Protein AF-A0A5T2QTX0-F1 (afdb_monomer)

Organism: Salmonella enterica (NCBI:txid28901)

Nearest PDB structures (foldseek):
  6nf1-assembly1_A  TM=7.892E-01  e=2.437E-01  Homo sapiens
  3bji-assembly2_B  TM=8.488E-01  e=4.368E-01  Homo sapiens
  3ky9-assembly2_B  TM=7.872E-01  e=3.837E-01  Homo sapiens
  3ky9-assembly1_A  TM=7.876E-01  e=4.093E-01  Homo sapiens
  6nfa-assembly1_A  TM=7.887E-01  e=5.305E-01  Homo sapiens

Solvent-accessible surface area (backbone atoms only — not comparable to full-atom values): 5293 Å² total; per-residue (Å²): 132,89,72,58,77,50,49,80,51,93,65,32,34,37,28,48,62,16,52,52,34,34,41,76,62,69,50,78,51,70,68,54,51,53,54,50,54,71,68,36,40,78,60,60,93,81,53,87,84,61,50,68,71,60,50,52,55,44,52,53,38,37,75,73,68,25,44,41,35,30,43,96,56,38,34,39,38,32,39,70,52,102,86,38,36,29,30,65,35,40,42,52,62,121

Radius of gyration: 12.53 Å; Cα contacts (8 Å, |Δi|>4): 158; chains: 1; bounding box: 25×32×30 Å

pLDDT: mean 88.56, std 11.28, range [39.16, 96.75]

Foldseek 3Di:
DPDDQWDDDDQETEGPQAQVQCCVAQNDHVVVVNVQVVQWDWDDLPPPLADPVVSVVQVVLVVVVWTWTDDPFKIFTWHDDPRGIYRPHIDTRD

Mean predicted aligned error: 4.79 Å

Structure (mmCIF, N/CA/C/O backbone):
data_AF-A0A5T2QTX0-F1
#
_entry.id   AF-A0A5T2QTX0-F1
#
loop_
_atom_site.group_PDB
_atom_site.id
_atom_site.type_symbol
_atom_site.label_atom_id
_atom_site.label_alt_id
_atom_site.label_comp_id
_atom_site.label_asym_id
_atom_site.label_entity_id
_atom_site.label_seq_id
_atom_site.pdbx_PDB_ins_code
_atom_site.Cartn_x
_atom_site.Cartn_y
_atom_site.Cartn_z
_atom_site.occupancy
_atom_site.B_iso_or_equiv
_atom_site.auth_seq_id
_atom_site.auth_comp_id
_atom_site.auth_asym_id
_atom_site.auth_atom_id
_atom_site.pdbx_PDB_model_num
ATOM 1 N N . MET A 1 1 ? 11.221 -17.274 -9.634 1.00 39.16 1 MET A N 1
ATOM 2 C CA . MET A 1 1 ? 10.623 -16.258 -10.519 1.00 39.16 1 MET A CA 1
ATOM 3 C C . MET A 1 1 ? 11.229 -14.936 -10.092 1.00 39.16 1 MET A C 1
ATOM 5 O O . MET A 1 1 ? 10.914 -14.475 -9.004 1.00 39.16 1 MET A O 1
ATOM 9 N N . ASP A 1 2 ? 12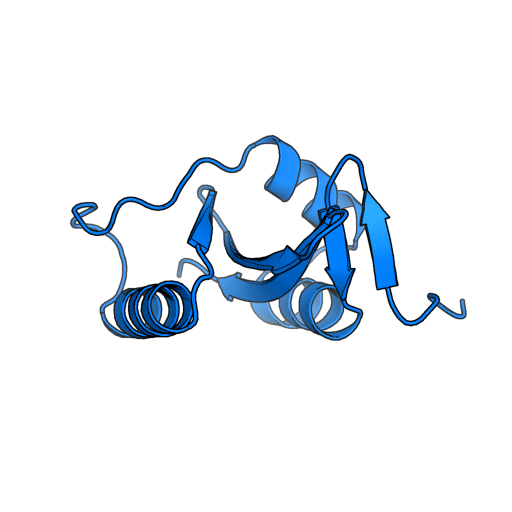.203 -14.436 -10.854 1.00 41.53 2 ASP A N 1
ATOM 10 C CA . ASP A 1 2 ? 12.885 -13.173 -10.553 1.00 41.53 2 ASP A CA 1
ATOM 11 C C . ASP A 1 2 ? 11.906 -12.035 -10.839 1.00 41.53 2 ASP A C 1
ATOM 13 O O . ASP A 1 2 ? 11.679 -11.639 -11.983 1.00 41.53 2 ASP A O 1
ATOM 17 N N . ILE A 1 3 ? 11.223 -11.580 -9.793 1.00 52.12 3 ILE A N 1
ATOM 18 C CA . ILE A 1 3 ? 10.417 -10.371 -9.865 1.00 52.12 3 ILE A CA 1
ATOM 19 C C . ILE A 1 3 ? 11.440 -9.242 -9.957 1.00 52.12 3 ILE A C 1
ATOM 21 O O . ILE A 1 3 ? 12.135 -8.964 -8.983 1.00 52.12 3 ILE A O 1
ATOM 25 N N . SER A 1 4 ? 11.557 -8.639 -11.144 1.00 54.09 4 SER A N 1
ATOM 26 C CA . SER A 1 4 ? 12.184 -7.329 -11.354 1.00 54.09 4 SER A CA 1
ATOM 27 C C . SER A 1 4 ? 11.955 -6.433 -10.130 1.00 54.09 4 SER A C 1
ATOM 29 O O . SER A 1 4 ? 10.855 -6.449 -9.581 1.00 54.09 4 SER A O 1
ATOM 31 N N . ASP A 1 5 ? 12.952 -5.644 -9.707 1.00 76.06 5 ASP A N 1
ATOM 32 C CA . ASP A 1 5 ? 12.927 -4.808 -8.485 1.00 76.06 5 ASP A CA 1
ATOM 33 C C . ASP A 1 5 ? 11.643 -3.973 -8.284 1.00 76.06 5 ASP A C 1
ATOM 35 O O . ASP A 1 5 ? 11.377 -3.434 -7.200 1.00 76.06 5 ASP A O 1
ATOM 39 N N . SER A 1 6 ? 10.826 -3.805 -9.326 1.00 84.31 6 SER A N 1
ATOM 40 C CA . SER A 1 6 ? 9.480 -3.258 -9.232 1.00 84.31 6 SER A CA 1
ATOM 41 C C . SER A 1 6 ? 8.505 -3.880 -10.236 1.00 84.31 6 SER A C 1
ATOM 43 O O . SER A 1 6 ? 8.868 -4.225 -11.356 1.00 84.31 6 SER A O 1
ATOM 45 N N . ILE A 1 7 ? 7.231 -3.929 -9.850 1.00 90.00 7 ILE A N 1
ATOM 46 C CA . ILE A 1 7 ? 6.099 -4.326 -10.692 1.00 90.00 7 ILE A CA 1
ATOM 47 C C . ILE A 1 7 ? 5.406 -3.056 -11.177 1.00 90.00 7 ILE A C 1
ATOM 49 O O . ILE A 1 7 ? 5.123 -2.155 -10.388 1.00 90.00 7 ILE A O 1
ATOM 53 N N . TYR A 1 8 ? 5.134 -2.955 -12.473 1.00 91.56 8 TYR A N 1
ATOM 54 C CA . TYR A 1 8 ? 4.427 -1.807 -13.033 1.00 91.56 8 TYR A CA 1
ATOM 55 C C . TYR A 1 8 ? 2.964 -2.147 -13.269 1.00 91.56 8 TYR A C 1
ATOM 57 O O . TYR A 1 8 ? 2.650 -3.155 -13.896 1.00 91.56 8 TYR A O 1
ATOM 65 N N . TYR A 1 9 ? 2.079 -1.287 -12.776 1.00 91.25 9 TYR A N 1
ATOM 66 C CA . TYR A 1 9 ? 0.643 -1.483 -12.876 1.00 91.25 9 TYR A CA 1
ATOM 67 C C . TYR A 1 9 ? -0.068 -0.143 -13.040 1.00 91.25 9 TYR A C 1
ATOM 69 O O . TYR A 1 9 ? -0.035 0.694 -12.140 1.00 91.25 9 TYR A O 1
ATOM 77 N N . ARG A 1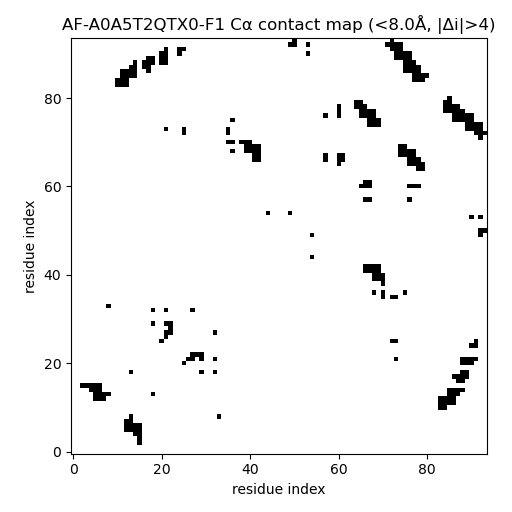 10 ? -0.711 0.074 -14.194 1.00 90.50 10 ARG A N 1
ATOM 78 C CA . ARG A 1 10 ? -1.299 1.373 -14.573 1.00 90.50 10 ARG A CA 1
ATOM 79 C C . ARG A 1 10 ? -0.263 2.503 -14.419 1.00 90.50 10 ARG A C 1
ATOM 81 O O . ARG A 1 10 ? 0.846 2.405 -14.942 1.00 90.50 10 ARG A O 1
ATOM 88 N N . HIS A 1 11 ? -0.599 3.564 -13.690 1.00 90.75 11 HIS A N 1
ATOM 89 C CA . HIS A 1 11 ? 0.300 4.664 -13.333 1.00 90.75 11 HIS A CA 1
ATOM 90 C C . HIS A 1 11 ? 1.165 4.380 -12.098 1.00 90.75 11 HIS A C 1
ATOM 92 O O . HIS A 1 11 ? 1.954 5.244 -11.702 1.00 90.75 11 HIS A O 1
ATOM 98 N N . TYR A 1 12 ? 1.052 3.190 -11.501 1.00 93.12 12 TYR A N 1
ATOM 99 C CA . TYR A 1 12 ? 1.805 2.802 -10.318 1.00 93.12 12 TYR A CA 1
ATOM 100 C C . TYR A 1 12 ? 3.077 2.018 -10.641 1.00 93.12 12 TYR A C 1
ATOM 102 O O . TYR A 1 12 ? 3.126 1.144 -11.510 1.00 93.12 12 TYR A O 1
ATOM 110 N N . ARG A 1 13 ? 4.119 2.308 -9.865 1.00 94.25 13 ARG A N 1
ATOM 111 C CA . ARG A 1 13 ? 5.291 1.451 -9.701 1.00 94.25 13 ARG A CA 1
ATOM 112 C C . ARG A 1 13 ? 5.220 0.828 -8.314 1.00 94.25 13 ARG A C 1
ATOM 114 O O . ARG A 1 13 ? 5.420 1.519 -7.323 1.00 94.25 13 ARG A O 1
ATOM 121 N N . VAL A 1 14 ? 4.962 -0.465 -8.233 1.00 93.88 14 VAL A N 1
ATOM 122 C CA . VAL A 1 14 ? 4.969 -1.215 -6.979 1.00 93.88 14 VAL A CA 1
ATOM 123 C C . VAL A 1 14 ? 6.387 -1.687 -6.706 1.00 93.88 14 VAL A C 1
ATOM 125 O O . VAL A 1 14 ? 6.952 -2.451 -7.483 1.00 93.88 14 VAL A O 1
ATOM 128 N N . THR A 1 15 ? 6.992 -1.214 -5.622 1.00 93.75 15 THR A N 1
ATOM 129 C CA . THR A 1 15 ? 8.320 -1.698 -5.227 1.00 93.75 15 THR A CA 1
ATOM 130 C C . THR A 1 15 ? 8.244 -3.146 -4.750 1.00 93.75 15 THR A C 1
ATOM 132 O O . THR A 1 15 ? 7.230 -3.563 -4.183 1.00 93.75 15 THR A O 1
ATOM 135 N N . ARG A 1 16 ? 9.337 -3.903 -4.906 1.00 92.62 16 ARG A N 1
ATOM 136 C CA . ARG A 1 16 ? 9.467 -5.235 -4.300 1.00 92.62 16 ARG A CA 1
ATOM 137 C C . ARG A 1 16 ? 9.129 -5.217 -2.806 1.00 92.62 16 ARG A C 1
ATOM 139 O O . ARG A 1 16 ? 8.339 -6.034 -2.350 1.00 92.62 16 ARG A O 1
ATOM 146 N N . HIS A 1 17 ? 9.633 -4.217 -2.081 1.00 93.94 17 HIS A N 1
ATOM 147 C CA . HIS A 1 17 ? 9.337 -4.038 -0.661 1.00 93.94 17 HIS A CA 1
ATOM 148 C C . HIS A 1 17 ? 7.831 -3.905 -0.383 1.00 93.94 17 HIS 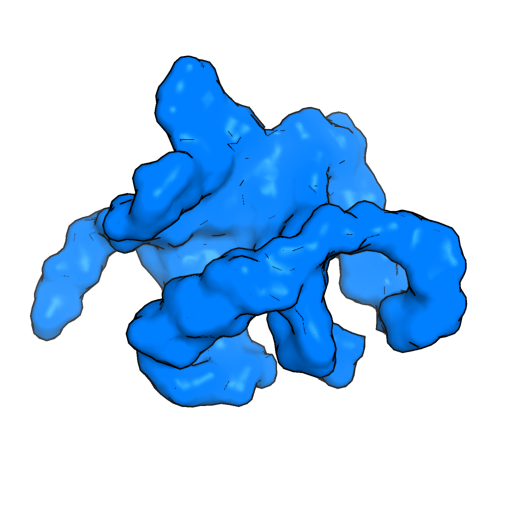A C 1
ATOM 150 O O . HIS A 1 17 ? 7.320 -4.513 0.553 1.00 93.94 17 HIS A O 1
ATOM 156 N N . ALA A 1 18 ? 7.091 -3.132 -1.184 1.00 94.19 18 ALA A N 1
ATOM 157 C CA . ALA A 1 18 ? 5.648 -2.990 -1.002 1.00 94.19 18 ALA A CA 1
ATOM 158 C C . ALA A 1 18 ? 4.887 -4.302 -1.244 1.00 94.19 18 ALA A C 1
ATOM 160 O O . ALA A 1 18 ? 3.952 -4.598 -0.495 1.00 94.19 18 ALA A O 1
ATOM 161 N N . ALA A 1 19 ? 5.305 -5.084 -2.243 1.00 94.62 19 ALA A N 1
ATOM 162 C CA . ALA A 1 19 ? 4.735 -6.398 -2.525 1.00 94.62 19 ALA A CA 1
ATOM 163 C C . ALA A 1 19 ? 5.026 -7.395 -1.392 1.00 94.62 19 ALA A C 1
ATOM 165 O O . ALA A 1 19 ? 4.107 -8.029 -0.883 1.00 94.62 19 ALA A O 1
ATOM 166 N N . GLU A 1 20 ? 6.273 -7.466 -0.921 1.00 94.44 20 GLU A N 1
ATOM 167 C CA . GLU A 1 20 ? 6.666 -8.307 0.218 1.00 94.44 20 GLU A CA 1
ATOM 168 C C . GLU A 1 20 ? 5.870 -7.948 1.479 1.00 94.44 20 GLU A C 1
ATOM 170 O O . GLU A 1 20 ? 5.303 -8.824 2.128 1.00 94.44 20 GLU A O 1
ATOM 175 N N . ARG A 1 21 ? 5.722 -6.654 1.794 1.00 95.62 21 ARG A N 1
ATOM 176 C CA . ARG A 1 21 ? 4.917 -6.226 2.950 1.00 95.62 21 ARG A CA 1
ATOM 177 C C . ARG A 1 21 ? 3.435 -6.524 2.805 1.00 95.62 21 ARG A C 1
ATOM 179 O O . ARG A 1 21 ? 2.790 -6.769 3.822 1.00 95.62 21 ARG A O 1
ATOM 186 N N . TYR A 1 22 ? 2.895 -6.508 1.589 1.00 95.56 22 TYR A N 1
ATOM 187 C CA . TYR A 1 22 ? 1.519 -6.934 1.355 1.00 95.56 22 TYR A CA 1
ATOM 188 C C . TYR A 1 22 ? 1.360 -8.426 1.691 1.00 95.56 22 TYR A C 1
ATOM 190 O O . TYR A 1 22 ? 0.516 -8.779 2.515 1.00 95.56 22 TYR A O 1
ATOM 198 N N . LEU A 1 23 ? 2.233 -9.278 1.140 1.00 94.44 23 LEU A N 1
ATOM 199 C CA . LEU A 1 23 ? 2.246 -10.722 1.400 1.00 94.44 23 LEU A CA 1
ATOM 200 C C . LEU A 1 23 ? 2.375 -11.038 2.896 1.00 94.44 23 LEU A C 1
ATOM 202 O O . LEU A 1 23 ? 1.593 -11.813 3.432 1.00 94.44 23 LEU A O 1
ATOM 206 N N . GLU A 1 24 ? 3.333 -10.408 3.578 1.00 95.06 24 GLU A N 1
ATOM 207 C CA . GLU A 1 24 ? 3.610 -10.654 4.998 1.00 95.06 24 GLU A CA 1
ATOM 208 C C . GLU A 1 24 ? 2.471 -10.213 5.926 1.00 95.06 24 GLU A C 1
ATOM 210 O O . GLU A 1 24 ? 2.217 -10.857 6.943 1.00 95.06 24 GLU A O 1
ATOM 215 N N . ARG A 1 25 ? 1.828 -9.073 5.637 1.00 94.12 25 ARG A N 1
ATOM 216 C CA . ARG A 1 25 ? 0.911 -8.414 6.587 1.00 94.12 25 ARG A CA 1
ATOM 217 C C . ARG A 1 25 ? -0.558 -8.709 6.312 1.00 94.12 25 ARG A C 1
ATOM 219 O O . ARG A 1 25 ? -1.345 -8.801 7.256 1.00 94.12 25 ARG A O 1
ATOM 226 N N . ILE A 1 26 ? -0.928 -8.797 5.039 1.00 93.75 26 ILE A N 1
ATOM 227 C CA . ILE A 1 26 ? -2.314 -8.972 4.586 1.00 93.75 26 ILE A CA 1
ATOM 228 C C . ILE A 1 26 ? -2.539 -10.415 4.126 1.00 93.75 26 ILE A C 1
ATOM 230 O O . ILE A 1 26 ? -3.602 -10.975 4.384 1.00 93.75 26 ILE A O 1
ATOM 234 N N . GLY A 1 27 ? -1.524 -11.034 3.517 1.00 88.94 27 GLY A N 1
ATOM 235 C CA . GLY A 1 27 ? -1.629 -12.357 2.909 1.00 88.94 27 GLY A CA 1
ATOM 236 C C . GLY A 1 27 ? -2.169 -1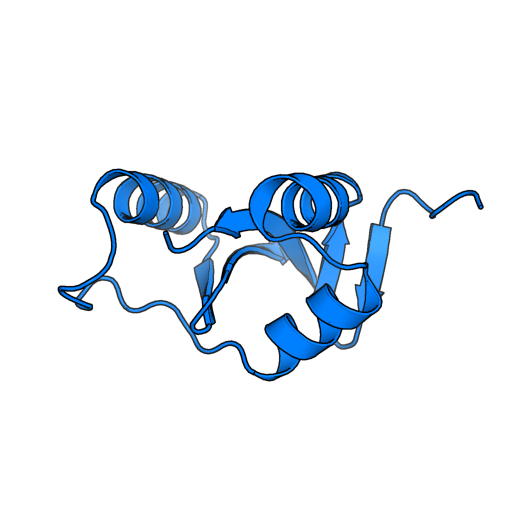2.310 1.476 1.00 88.94 27 GLY A C 1
ATOM 237 O O . GLY A 1 27 ? -2.649 -11.280 1.001 1.00 88.94 27 GLY A O 1
ATOM 238 N N . GLY A 1 28 ? -2.076 -13.443 0.777 1.00 90.62 28 GLY A N 1
ATOM 239 C CA . GLY A 1 28 ? -2.440 -13.573 -0.638 1.00 90.62 28 GLY A CA 1
ATOM 240 C C . GLY A 1 28 ? -1.221 -13.534 -1.556 1.00 90.62 28 GLY A C 1
ATOM 241 O O . GLY A 1 28 ? -0.148 -13.995 -1.173 1.00 90.62 28 GLY A O 1
ATOM 242 N N . ASP A 1 29 ? -1.399 -12.996 -2.761 1.00 92.25 29 ASP A N 1
ATOM 243 C CA . ASP A 1 29 ? -0.350 -12.804 -3.761 1.00 92.25 29 ASP A CA 1
ATOM 244 C C . ASP A 1 29 ? -0.323 -11.370 -4.340 1.00 92.25 29 ASP A C 1
ATOM 246 O O . ASP A 1 29 ? -1.080 -10.481 -3.939 1.00 92.25 29 ASP A O 1
ATOM 250 N N . VAL A 1 30 ? 0.577 -11.126 -5.298 1.00 91.19 30 VAL A N 1
ATOM 251 C CA . VAL A 1 30 ? 0.663 -9.842 -6.016 1.00 91.19 30 VAL A CA 1
ATOM 252 C C . VAL A 1 30 ? -0.633 -9.528 -6.771 1.00 91.19 30 VAL A C 1
ATOM 254 O O . VAL A 1 30 ? -1.029 -8.368 -6.833 1.00 91.19 30 VAL A O 1
ATOM 257 N N . GLY A 1 31 ? -1.313 -10.525 -7.338 1.00 93.75 31 GLY A N 1
ATOM 258 C CA . GLY A 1 31 ? -2.586 -10.321 -8.029 1.00 93.75 31 GLY A CA 1
ATOM 259 C C . GLY A 1 31 ? -3.653 -9.776 -7.083 1.00 93.75 31 GLY A C 1
ATOM 260 O O . GLY A 1 31 ? -4.332 -8.805 -7.417 1.00 93.75 31 GLY A O 1
ATOM 261 N N . ASN A 1 32 ? -3.736 -10.319 -5.864 1.00 95.19 32 ASN A N 1
ATOM 262 C CA . ASN A 1 32 ? -4.602 -9.773 -4.820 1.00 95.19 32 ASN A CA 1
ATOM 263 C C . ASN A 1 32 ? -4.241 -8.324 -4.485 1.00 95.19 32 ASN A C 1
ATOM 265 O O . ASN A 1 32 ? -5.141 -7.497 -4.379 1.00 95.19 32 ASN A O 1
ATOM 269 N N . MET A 1 33 ? -2.948 -8.001 -4.379 1.00 94.81 33 MET A N 1
ATOM 270 C CA . MET A 1 33 ? -2.491 -6.631 -4.130 1.00 94.81 33 MET A CA 1
ATOM 271 C C . MET A 1 33 ? -2.960 -5.650 -5.210 1.00 94.81 33 MET A C 1
ATOM 273 O O . MET A 1 33 ? -3.399 -4.549 -4.881 1.00 94.81 33 MET A O 1
ATOM 277 N N . LEU A 1 34 ? -2.874 -6.026 -6.489 1.00 94.62 34 LEU A N 1
ATOM 278 C CA . LEU A 1 34 ? -3.298 -5.161 -7.594 1.00 94.62 34 LEU A CA 1
ATOM 279 C C . LEU A 1 34 ? -4.821 -4.958 -7.616 1.00 94.62 34 LEU A C 1
ATOM 281 O O . LEU A 1 34 ? -5.280 -3.846 -7.871 1.00 94.62 34 LEU A O 1
ATOM 285 N N . LEU A 1 35 ? -5.602 -5.993 -7.290 1.00 95.00 35 LEU A N 1
ATOM 286 C CA . LEU A 1 35 ? -7.059 -5.881 -7.136 1.00 95.00 35 LEU A CA 1
ATOM 287 C C . LEU A 1 35 ? -7.441 -4.976 -5.960 1.00 95.00 35 LEU A C 1
ATOM 289 O O . LEU A 1 35 ? -8.331 -4.134 -6.066 1.00 95.00 35 LEU A O 1
ATOM 293 N N . ASP A 1 36 ? -6.743 -5.127 -4.839 1.00 95.19 36 ASP A N 1
ATOM 294 C CA . ASP A 1 36 ? -6.936 -4.295 -3.660 1.00 95.19 36 ASP A CA 1
ATOM 295 C C . ASP A 1 36 ? -6.566 -2.826 -3.944 1.00 95.19 36 ASP A C 1
ATOM 297 O O . ASP A 1 36 ? -7.236 -1.918 -3.445 1.00 95.19 36 ASP A O 1
ATOM 301 N N . LEU A 1 37 ? -5.545 -2.590 -4.773 1.00 94.19 37 LEU A N 1
ATOM 302 C CA . LEU A 1 37 ? -5.145 -1.264 -5.244 1.00 94.19 37 LEU A CA 1
ATOM 303 C C . LEU A 1 37 ? -6.184 -0.634 -6.186 1.00 94.19 37 LEU A C 1
ATOM 305 O O . LEU A 1 37 ? -6.419 0.568 -6.098 1.00 94.19 37 LEU A O 1
ATOM 309 N N . ASP A 1 38 ? -6.838 -1.423 -7.042 1.00 94.06 38 ASP A N 1
ATOM 310 C CA . ASP A 1 38 ? -7.916 -0.946 -7.923 1.00 94.06 38 ASP A CA 1
ATOM 311 C C . ASP A 1 38 ? -9.134 -0.428 -7.152 1.00 94.06 38 ASP A C 1
ATOM 313 O O . ASP A 1 38 ? -9.782 0.525 -7.585 1.00 94.06 38 ASP A O 1
ATOM 317 N N . GLY A 1 39 ? -9.444 -1.050 -6.013 1.00 91.75 39 GLY A N 1
ATOM 318 C CA . GLY A 1 39 ? -10.529 -0.632 -5.123 1.00 91.75 39 GLY A CA 1
ATOM 319 C C . GLY A 1 39 ? -10.128 0.422 -4.088 1.00 91.75 39 GLY A C 1
ATOM 320 O O . GLY A 1 39 ? -10.950 0.784 -3.243 1.00 91.75 39 GLY A O 1
ATOM 321 N N . ALA A 1 40 ? -8.873 0.879 -4.090 1.00 93.81 40 ALA A N 1
ATOM 322 C CA . ALA A 1 40 ? -8.376 1.802 -3.082 1.00 93.81 40 ALA A CA 1
ATOM 323 C C . ALA A 1 40 ? -8.784 3.252 -3.379 1.00 93.81 40 ALA A C 1
ATOM 325 O O . ALA A 1 40 ? -8.770 3.718 -4.516 1.00 93.81 40 ALA A O 1
ATOM 326 N N . VAL A 1 41 ? -9.108 3.992 -2.321 1.00 93.69 41 VAL A N 1
ATOM 327 C CA . VAL A 1 41 ? -9.451 5.420 -2.373 1.00 93.69 41 VAL A CA 1
ATOM 328 C C . VAL A 1 41 ? -8.414 6.237 -1.613 1.00 93.69 41 VAL A C 1
ATOM 330 O O . VAL A 1 41 ? -7.645 5.681 -0.833 1.00 93.69 41 VAL A O 1
ATOM 333 N N . LEU A 1 42 ? -8.378 7.556 -1.808 1.00 94.00 42 LEU A N 1
ATOM 334 C CA . LEU A 1 42 ? -7.495 8.422 -1.023 1.00 94.00 42 LEU A CA 1
ATOM 335 C C . LEU A 1 42 ? -7.783 8.287 0.476 1.00 94.00 42 LEU A C 1
ATOM 337 O O . LEU A 1 42 ? -8.935 8.237 0.916 1.00 94.00 42 LEU A O 1
ATOM 341 N N . PHE A 1 43 ? -6.713 8.203 1.261 1.00 91.88 43 PHE A N 1
ATOM 342 C CA . PHE A 1 43 ? -6.815 8.198 2.707 1.00 91.88 43 PHE A CA 1
ATOM 343 C C . PHE A 1 43 ? -7.169 9.596 3.209 1.00 91.88 43 PHE A C 1
ATOM 345 O O . PHE A 1 43 ? -6.467 10.564 2.941 1.00 91.88 43 PHE A O 1
ATOM 352 N N . GLU A 1 44 ? -8.235 9.689 3.998 1.00 85.69 44 GLU A N 1
ATOM 353 C CA . GLU A 1 44 ? -8.630 10.925 4.664 1.00 85.69 44 GLU A CA 1
ATOM 354 C C . GLU A 1 44 ? -8.288 10.831 6.151 1.00 85.69 44 GLU A C 1
ATOM 356 O O . GLU A 1 44 ? -8.806 9.978 6.881 1.00 85.69 44 GLU A O 1
ATOM 361 N N . SER A 1 45 ? -7.445 11.74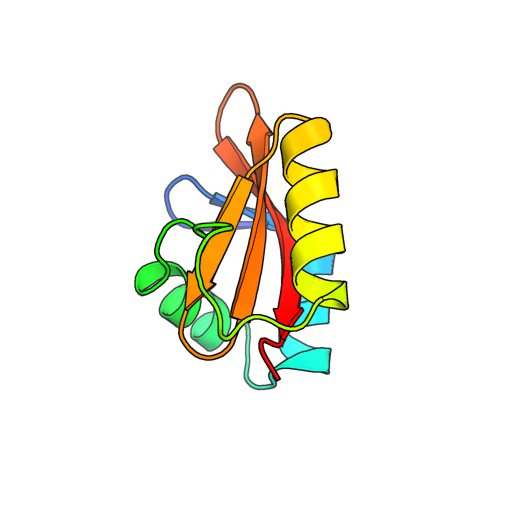7 6.625 1.00 71.06 45 SER A N 1
ATOM 362 C CA . SER A 1 45 ? -6.974 11.801 8.016 1.00 71.06 45 SER A CA 1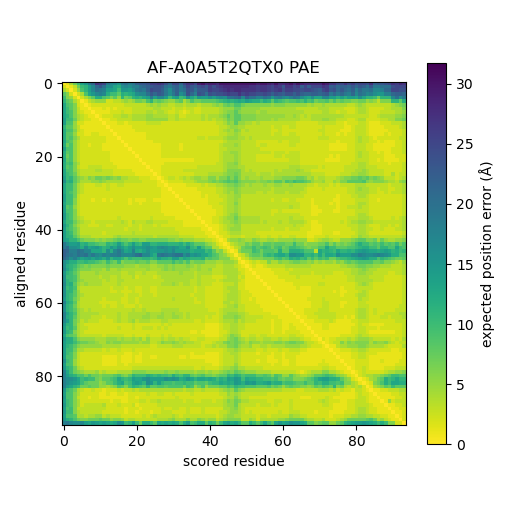
ATOM 363 C C . SER A 1 45 ? -8.091 11.981 9.056 1.00 71.06 45 SER A C 1
ATOM 365 O O . SER A 1 45 ? -7.891 11.666 10.235 1.00 71.06 45 SER A O 1
ATOM 367 N N . CYS A 1 46 ? -9.278 12.415 8.618 1.00 67.62 46 CYS A N 1
ATOM 368 C CA . CYS A 1 46 ? -10.494 12.574 9.417 1.00 67.62 46 CYS A CA 1
ATOM 369 C C . CYS A 1 46 ? -11.237 11.254 9.703 1.00 67.62 46 CYS A C 1
ATOM 371 O O . CYS A 1 46 ? -12.185 11.243 10.495 1.00 67.62 46 CYS A O 1
ATOM 373 N N . ARG A 1 47 ? -10.840 10.125 9.095 1.00 68.75 47 ARG A N 1
ATOM 374 C CA . ARG A 1 47 ? -11.494 8.827 9.325 1.00 68.75 47 ARG A CA 1
ATOM 375 C C . ARG A 1 47 ? -11.236 8.339 10.753 1.00 68.75 47 ARG A C 1
ATOM 377 O O . ARG A 1 47 ? -10.165 7.836 11.084 1.00 68.75 47 ARG A O 1
ATOM 384 N N . LYS A 1 48 ? -12.265 8.441 11.604 1.00 62.53 48 LYS A N 1
ATOM 385 C CA . LYS A 1 48 ? -12.228 8.108 13.045 1.00 62.53 48 LYS A CA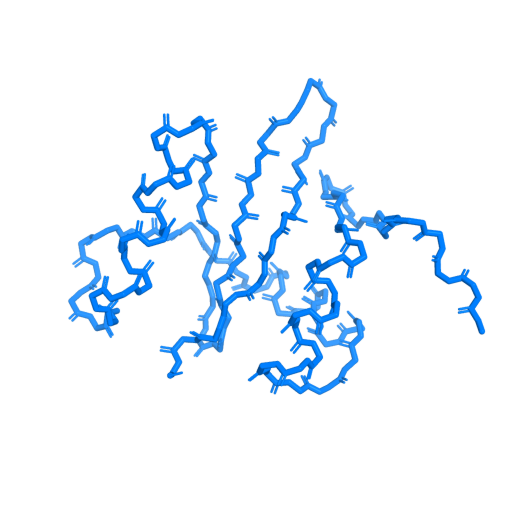 1
ATOM 386 C C . LYS A 1 48 ? -11.838 6.657 13.374 1.00 62.53 48 LYS A C 1
ATOM 388 O O . LYS A 1 48 ? -11.560 6.371 14.531 1.00 62.53 48 LYS A O 1
ATOM 393 N N . ARG A 1 49 ? -11.837 5.746 12.395 1.00 75.75 49 ARG A N 1
ATOM 394 C CA . ARG A 1 49 ? -11.600 4.306 12.601 1.00 75.75 49 ARG A CA 1
ATOM 395 C C . ARG A 1 49 ? -10.154 3.854 12.367 1.00 75.75 49 ARG A C 1
ATOM 397 O O . ARG A 1 49 ? -9.869 2.688 12.599 1.00 75.75 49 ARG A O 1
ATOM 404 N N . THR A 1 50 ? -9.244 4.731 11.938 1.00 83.00 50 THR A N 1
ATOM 405 C CA . THR A 1 50 ? -7.856 4.325 11.661 1.00 83.00 50 THR A CA 1
ATOM 406 C C . THR A 1 50 ? -6.994 4.356 12.933 1.00 83.00 50 THR A C 1
ATOM 408 O O . THR A 1 50 ? -6.901 5.418 13.564 1.00 83.00 50 THR A O 1
ATOM 411 N N . PRO A 1 51 ? -6.303 3.252 13.290 1.00 87.94 51 PRO A N 1
ATOM 412 C CA . PRO A 1 51 ? -5.346 3.209 14.393 1.00 87.94 51 PRO A CA 1
ATOM 413 C C . PRO A 1 51 ? -4.330 4.357 14.364 1.00 87.94 51 PRO A C 1
ATOM 415 O O . PRO A 1 51 ? -3.798 4.717 13.311 1.00 87.94 51 PRO A O 1
ATOM 418 N N . HIS A 1 52 ? -4.000 4.904 15.541 1.00 87.25 52 HIS A N 1
ATOM 419 C CA . HIS A 1 52 ? -3.089 6.050 15.662 1.00 87.25 52 HIS A CA 1
ATOM 420 C C . HIS A 1 52 ? -1.731 5.800 14.988 1.00 87.25 52 HIS A C 1
ATOM 422 O O . HIS A 1 52 ? -1.237 6.663 14.269 1.00 87.25 52 HIS A O 1
ATOM 428 N N . LYS A 1 53 ? -1.164 4.596 15.143 1.00 88.94 53 LYS A N 1
ATOM 429 C CA . LYS A 1 53 ? 0.119 4.224 14.524 1.00 88.94 53 LYS A CA 1
ATOM 430 C C . LYS A 1 53 ? 0.082 4.331 12.996 1.00 88.94 53 LYS A C 1
ATOM 432 O O . LYS A 1 53 ? 0.999 4.895 12.409 1.00 88.94 53 LYS A O 1
ATOM 437 N N . LEU A 1 54 ? -0.992 3.853 12.364 1.00 90.50 54 LEU A N 1
ATOM 438 C CA . LEU A 1 54 ? -1.166 3.943 10.913 1.00 90.50 54 LEU A CA 1
ATOM 439 C C . LEU A 1 54 ? -1.343 5.396 10.464 1.00 90.50 54 LEU A C 1
ATOM 441 O O . LEU A 1 54 ? -0.736 5.806 9.480 1.00 90.50 54 LEU A O 1
ATOM 445 N N . ARG A 1 55 ? -2.101 6.202 11.223 1.00 89.38 55 ARG A N 1
ATOM 446 C CA . ARG A 1 55 ? -2.237 7.643 10.953 1.00 89.38 55 ARG A CA 1
ATOM 447 C C . ARG A 1 55 ? -0.887 8.353 10.984 1.00 89.38 55 ARG A C 1
ATOM 449 O O . ARG A 1 55 ? -0.615 9.138 10.087 1.00 89.38 55 ARG A O 1
ATOM 456 N N . VAL A 1 56 ? -0.034 8.056 11.964 1.00 91.62 56 VAL A N 1
ATOM 457 C CA . VAL A 1 56 ? 1.321 8.627 12.045 1.00 91.62 56 VAL A CA 1
ATOM 458 C C . VAL A 1 56 ? 2.155 8.243 10.820 1.00 91.62 56 VAL A C 1
ATOM 460 O O . VAL A 1 56 ? 2.829 9.101 10.256 1.00 91.62 56 VAL A O 1
ATOM 463 N N . SER A 1 57 ? 2.085 6.987 10.365 1.00 92.12 57 SER A N 1
ATOM 464 C CA . SER A 1 57 ? 2.777 6.559 9.142 1.00 92.12 57 SER A CA 1
ATOM 465 C C . SER A 1 57 ? 2.292 7.305 7.897 1.00 92.12 57 SER A C 1
ATOM 467 O O . SER A 1 57 ? 3.117 7.710 7.080 1.00 92.12 57 SER A O 1
ATOM 469 N N . VAL A 1 58 ? 0.979 7.518 7.766 1.00 92.62 58 VAL A N 1
ATOM 470 C CA . VAL A 1 58 ? 0.410 8.293 6.655 1.00 92.62 58 VAL A CA 1
ATOM 471 C C . VAL A 1 58 ? 0.842 9.757 6.725 1.00 92.62 58 VAL A C 1
ATOM 473 O O . VAL A 1 58 ? 1.380 10.260 5.747 1.00 92.62 58 VAL A O 1
ATOM 476 N N . ILE A 1 59 ? 0.707 10.408 7.885 1.00 92.56 59 ILE A N 1
ATOM 477 C CA . ILE A 1 59 ? 1.101 11.814 8.083 1.00 92.56 59 ILE A CA 1
ATOM 478 C C . ILE A 1 59 ? 2.576 12.019 7.732 1.00 92.56 59 ILE A C 1
ATOM 480 O O . ILE A 1 59 ? 2.925 12.975 7.048 1.00 92.56 59 ILE A O 1
ATOM 484 N N . ARG A 1 60 ? 3.452 11.103 8.159 1.00 93.62 60 ARG A N 1
ATOM 485 C CA . ARG A 1 60 ? 4.874 11.169 7.810 1.00 93.62 60 ARG A CA 1
ATOM 486 C C . ARG A 1 60 ? 5.092 11.058 6.300 1.00 93.62 60 ARG A C 1
ATOM 488 O O . ARG A 1 60 ? 5.901 11.790 5.746 1.00 93.62 60 ARG A O 1
ATOM 495 N N . CYS A 1 61 ? 4.368 10.162 5.631 1.00 93.69 61 CYS A N 1
ATOM 496 C CA . CYS A 1 61 ? 4.431 10.037 4.176 1.00 93.69 61 CYS A CA 1
ATOM 497 C C . CYS A 1 61 ? 3.976 11.325 3.473 1.00 93.69 61 CYS A C 1
ATOM 499 O O . CYS A 1 61 ? 4.618 11.748 2.516 1.00 93.69 61 CYS A O 1
ATOM 501 N N . GLU A 1 62 ? 2.905 11.956 3.956 1.00 93.25 62 GLU A N 1
ATOM 502 C CA . GLU A 1 62 ? 2.392 13.228 3.431 1.00 93.25 62 GLU A CA 1
ATOM 503 C C . GLU A 1 62 ? 3.385 14.380 3.627 1.00 93.25 62 GLU A C 1
ATOM 505 O O . GLU A 1 62 ? 3.631 15.148 2.699 1.00 93.25 62 GLU A O 1
ATOM 510 N N . GLN A 1 63 ? 4.030 14.462 4.795 1.00 93.69 63 GLN A N 1
ATOM 511 C CA . GLN A 1 63 ? 5.088 15.444 5.070 1.00 93.69 63 GLN A CA 1
ATOM 512 C C . GLN A 1 63 ? 6.293 15.304 4.130 1.00 93.69 63 GLN A C 1
ATOM 514 O O . GLN A 1 63 ? 6.959 16.289 3.826 1.00 93.69 63 GLN A O 1
ATOM 519 N N . GLU A 1 64 ? 6.563 14.091 3.646 1.00 93.00 64 GLU A N 1
ATOM 520 C CA . GLU A 1 64 ? 7.608 13.800 2.659 1.00 93.00 64 GLU A CA 1
ATOM 521 C C . GLU A 1 64 ? 7.133 14.008 1.201 1.00 93.00 64 GLU A C 1
ATOM 523 O O . GLU A 1 64 ? 7.822 13.594 0.267 1.00 93.00 64 GLU A O 1
ATOM 528 N N . GLY A 1 65 ? 5.963 14.624 0.985 1.00 92.88 65 GLY A N 1
ATOM 529 C CA . GLY A 1 65 ? 5.391 14.902 -0.341 1.00 92.88 65 GLY A CA 1
ATOM 530 C C . GLY A 1 65 ? 4.653 13.720 -0.978 1.00 92.88 65 GLY A C 1
ATOM 531 O O . GLY A 1 65 ? 4.329 13.752 -2.166 1.00 92.88 65 GLY A O 1
ATOM 532 N N . GLY A 1 66 ? 4.412 12.655 -0.213 1.00 95.38 66 GLY A N 1
ATOM 533 C CA . GLY A 1 66 ? 3.614 11.507 -0.626 1.00 95.38 66 GLY A CA 1
ATOM 534 C C . GLY A 1 66 ? 2.133 11.641 -0.277 1.00 95.38 66 GLY A C 1
ATOM 535 O O . GLY A 1 66 ? 1.651 12.684 0.149 1.00 95.38 66 GLY A O 1
ATOM 536 N N . TYR A 1 67 ? 1.406 10.546 -0.446 1.00 95.31 67 TYR A N 1
ATOM 537 C CA . TYR A 1 67 ? 0.024 10.389 -0.000 1.00 95.31 67 TYR A CA 1
ATOM 538 C C . TYR A 1 67 ? -0.255 8.914 0.293 1.00 95.31 67 TYR A C 1
ATOM 540 O O . TYR A 1 67 ? 0.585 8.049 0.035 1.00 95.31 67 TYR A O 1
ATOM 548 N N . ALA A 1 68 ? -1.433 8.606 0.82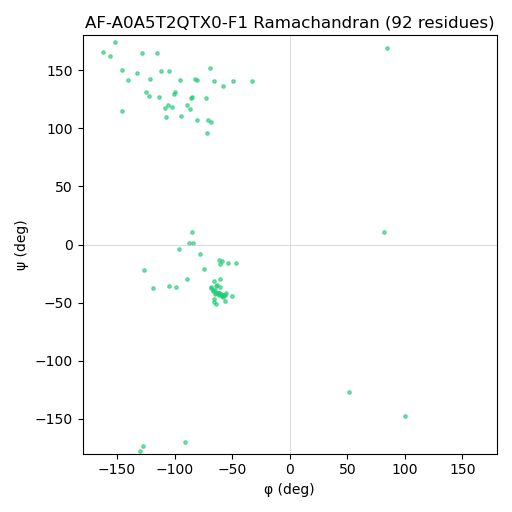8 1.00 95.56 68 ALA A N 1
ATOM 549 C CA . ALA A 1 68 ? -1.845 7.230 1.058 1.00 95.56 68 ALA A CA 1
ATOM 550 C C . ALA A 1 68 ? -3.142 6.891 0.322 1.00 95.56 68 ALA A C 1
ATOM 552 O O . ALA A 1 68 ? -4.065 7.702 0.238 1.00 95.56 68 ALA A O 1
ATOM 553 N N . LEU A 1 69 ? -3.206 5.665 -0.187 1.00 95.56 69 LEU A N 1
ATOM 554 C CA . LEU A 1 69 ? -4.437 5.032 -0.640 1.00 95.56 69 LEU A CA 1
ATOM 555 C C . LEU A 1 69 ? -4.855 3.995 0.390 1.00 95.56 69 LEU A C 1
ATOM 557 O O . LEU A 1 69 ? -4.013 3.399 1.056 1.00 95.56 69 LEU A O 1
ATOM 561 N N . ILE A 1 70 ? -6.149 3.771 0.523 1.00 93.88 70 ILE A N 1
ATOM 562 C CA . ILE A 1 70 ? -6.718 2.874 1.514 1.00 93.88 70 ILE A CA 1
ATOM 563 C C . ILE A 1 70 ? -7.875 2.091 0.915 1.00 93.88 70 ILE A C 1
ATOM 565 O O . ILE A 1 70 ? -8.711 2.633 0.192 1.00 93.88 70 ILE A O 1
ATOM 569 N N . ASN A 1 71 ? -7.963 0.827 1.292 1.00 90.12 71 ASN A N 1
ATOM 570 C CA . ASN A 1 71 ? -9.177 0.038 1.171 1.00 90.12 71 ASN A CA 1
ATOM 571 C C . ASN A 1 71 ? -9.506 -0.601 2.538 1.00 90.12 71 ASN A C 1
ATOM 573 O O . ASN A 1 71 ? -8.870 -0.302 3.549 1.00 90.12 71 ASN A O 1
ATOM 577 N N . GLY A 1 72 ? -10.513 -1.474 2.596 1.00 85.94 72 GLY A N 1
ATOM 578 C CA . GLY A 1 72 ? -10.916 -2.129 3.849 1.00 85.94 72 GLY A CA 1
ATOM 579 C C . GLY A 1 72 ? -9.846 -3.015 4.510 1.00 85.94 72 GLY A C 1
ATOM 580 O O . GLY A 1 72 ? -10.023 -3.382 5.665 1.00 85.94 72 GLY A O 1
ATOM 581 N N . LYS A 1 73 ? -8.755 -3.354 3.813 1.00 89.69 73 LYS A N 1
ATOM 582 C CA . LYS A 1 73 ? -7.715 -4.301 4.254 1.00 89.69 73 LYS A CA 1
ATOM 583 C C . LYS A 1 73 ? -6.329 -3.663 4.384 1.00 89.69 73 LYS A C 1
ATOM 585 O O . LYS A 1 73 ? -5.569 -4.002 5.292 1.00 89.69 73 LYS A O 1
ATOM 590 N N . ALA A 1 74 ? -5.999 -2.745 3.482 1.00 93.38 74 ALA A N 1
ATOM 591 C CA . ALA A 1 74 ? -4.653 -2.267 3.218 1.00 93.38 74 ALA A CA 1
ATOM 592 C C . ALA A 1 74 ? -4.587 -0.738 3.145 1.00 93.38 74 ALA A C 1
ATOM 594 O O . ALA A 1 74 ? -5.507 -0.079 2.655 1.00 93.38 74 ALA A O 1
ATOM 595 N N . ILE A 1 75 ? -3.449 -0.187 3.567 1.00 95.31 75 ILE A N 1
ATOM 596 C CA . ILE A 1 75 ? -3.015 1.172 3.243 1.00 95.31 75 ILE A CA 1
ATOM 597 C C . ILE A 1 75 ? -1.773 1.074 2.359 1.00 95.31 75 ILE A C 1
ATOM 599 O O . ILE A 1 75 ? -0.781 0.454 2.742 1.00 95.31 75 ILE A O 1
ATOM 603 N N . PHE A 1 76 ? -1.794 1.737 1.212 1.00 96.38 76 PHE A N 1
ATOM 604 C CA . PHE A 1 76 ? -0.659 1.869 0.308 1.00 96.38 76 PHE A CA 1
ATOM 605 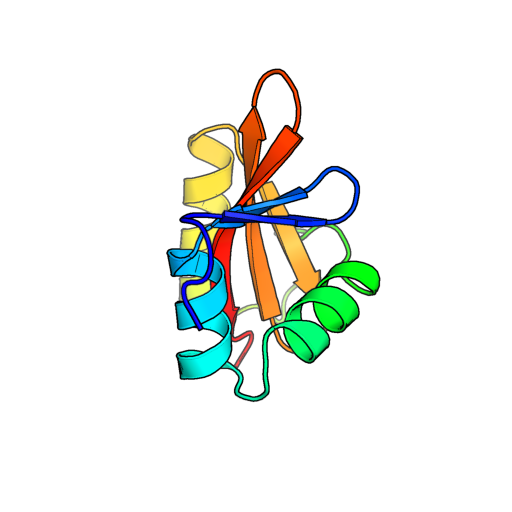C C . PHE A 1 76 ? -0.049 3.255 0.478 1.00 96.38 76 PHE A C 1
ATOM 607 O O . PHE A 1 76 ? -0.720 4.256 0.229 1.00 96.38 76 PHE A O 1
ATOM 614 N N . LEU A 1 77 ? 1.218 3.328 0.889 1.00 96.75 77 LEU A N 1
ATOM 615 C CA . LEU A 1 77 ? 1.941 4.599 0.916 1.00 96.75 77 LEU A CA 1
ATOM 616 C C . LEU A 1 77 ? 2.534 4.864 -0.463 1.00 96.75 77 LEU A C 1
ATOM 618 O O . LEU A 1 77 ? 3.239 4.017 -1.022 1.00 96.75 77 LEU A O 1
ATOM 622 N N . VAL A 1 78 ? 2.245 6.042 -1.001 1.00 96.75 78 VAL A N 1
ATOM 623 C CA . VAL A 1 78 ? 2.558 6.414 -2.374 1.00 96.75 78 VAL A CA 1
ATOM 624 C C . VAL A 1 78 ? 3.436 7.655 -2.384 1.00 96.75 78 VAL A C 1
ATOM 626 O O . VAL A 1 78 ? 3.090 8.679 -1.802 1.00 96.75 78 VAL A O 1
ATOM 629 N N . LYS A 1 79 ? 4.561 7.582 -3.094 1.00 95.25 79 LYS A N 1
ATOM 630 C CA . LYS A 1 79 ? 5.391 8.743 -3.417 1.00 95.25 79 LYS A CA 1
ATOM 631 C C . LYS A 1 79 ? 5.256 9.066 -4.905 1.00 95.25 79 LYS A C 1
ATOM 633 O O . LYS A 1 79 ? 5.578 8.204 -5.729 1.00 95.25 79 LYS A O 1
ATOM 638 N N . PRO A 1 80 ? 4.744 10.250 -5.275 1.00 91.19 80 PRO A N 1
ATOM 639 C CA . PRO A 1 80 ? 4.757 10.681 -6.662 1.00 91.19 80 PRO A CA 1
ATOM 640 C C . PRO A 1 80 ? 6.204 10.905 -7.121 1.00 91.19 80 PRO A C 1
ATOM 642 O O . PRO A 1 80 ? 7.038 11.406 -6.373 1.00 91.19 80 PRO A O 1
ATOM 645 N N . ASP A 1 81 ? 6.487 10.516 -8.355 1.00 84.62 81 ASP A N 1
ATOM 646 C CA . ASP A 1 81 ? 7.713 10.827 -9.087 1.00 84.62 81 ASP A CA 1
ATOM 647 C C . ASP A 1 81 ? 7.308 11.410 -10.453 1.00 84.62 81 ASP A C 1
ATOM 649 O O . ASP A 1 81 ? 6.164 11.254 -10.885 1.00 84.62 81 ASP A O 1
ATOM 653 N N . ASN A 1 82 ? 8.239 12.044 -11.166 1.00 73.31 82 ASN A N 1
ATOM 654 C CA . ASN A 1 82 ? 8.017 12.800 -12.405 1.00 73.31 82 ASN A CA 1
ATOM 655 C C . ASN A 1 82 ? 7.292 12.026 -13.521 1.00 73.31 82 ASN A C 1
ATOM 657 O O . ASN A 1 82 ? 6.844 12.626 -14.495 1.00 73.31 82 ASN A O 1
ATOM 661 N N . ARG A 1 83 ? 7.207 10.693 -13.430 1.00 76.75 83 ARG A N 1
ATOM 662 C CA . ARG A 1 83 ? 6.556 9.847 -14.440 1.00 76.75 83 ARG A CA 1
ATOM 663 C C . ARG A 1 83 ? 5.484 8.906 -13.888 1.00 76.75 83 ARG A C 1
ATOM 665 O O . ARG A 1 83 ? 4.680 8.423 -14.682 1.00 76.75 83 ARG A O 1
ATOM 672 N N . ARG A 1 84 ? 5.501 8.569 -12.591 1.00 84.25 84 ARG A N 1
ATOM 673 C CA . ARG A 1 84 ? 4.662 7.506 -11.996 1.00 84.25 84 ARG A CA 1
ATOM 674 C C . ARG A 1 84 ? 4.449 7.715 -10.501 1.00 84.25 84 ARG A C 1
ATOM 676 O O . ARG A 1 84 ? 5.222 8.387 -9.829 1.00 84.25 84 ARG A O 1
ATOM 683 N N . HIS A 1 85 ? 3.436 7.044 -9.971 1.00 93.62 85 HIS A N 1
ATOM 684 C CA . HIS A 1 85 ? 3.161 6.974 -8.544 1.00 93.62 85 HIS A CA 1
ATOM 685 C C . HIS A 1 85 ? 3.807 5.718 -7.950 1.00 93.62 85 HIS A C 1
ATOM 687 O O . HIS A 1 85 ? 3.406 4.597 -8.251 1.00 93.62 85 HIS A O 1
ATOM 693 N N . THR A 1 86 ? 4.840 5.872 -7.127 1.00 94.56 86 THR A N 1
ATOM 694 C CA . THR A 1 86 ? 5.563 4.725 -6.566 1.00 94.56 86 THR A CA 1
ATOM 695 C C . THR A 1 86 ? 4.927 4.275 -5.258 1.00 94.56 86 THR A C 1
ATOM 697 O O . THR A 1 86 ? 4.894 5.037 -4.296 1.00 94.56 86 THR A O 1
ATOM 700 N N . ILE A 1 87 ? 4.469 3.025 -5.194 1.00 95.38 87 ILE A N 1
ATOM 701 C CA . ILE A 1 87 ? 4.023 2.393 -3.951 1.00 95.38 87 ILE A CA 1
ATOM 702 C C . ILE A 1 87 ? 5.256 1.904 -3.197 1.00 95.38 87 ILE A C 1
ATOM 704 O O . ILE A 1 87 ? 5.915 0.937 -3.598 1.00 95.38 87 ILE A O 1
ATOM 708 N N . VAL A 1 88 ? 5.580 2.604 -2.111 1.00 93.81 88 VAL A N 1
ATOM 709 C CA . VAL A 1 88 ? 6.817 2.391 -1.349 1.00 93.81 88 VAL A CA 1
ATOM 710 C C . VAL A 1 88 ? 6.656 1.354 -0.249 1.00 93.81 88 VAL A C 1
ATOM 712 O O . VAL A 1 88 ? 7.620 0.679 0.089 1.00 93.81 88 VAL A O 1
ATOM 715 N N . THR A 1 89 ? 5.457 1.201 0.312 1.00 94.44 89 THR A N 1
ATOM 716 C CA . THR A 1 89 ? 5.158 0.152 1.290 1.00 94.44 89 THR A CA 1
ATOM 717 C C . THR A 1 89 ? 3.652 -0.055 1.420 1.00 94.44 89 THR A C 1
ATOM 719 O O . THR A 1 89 ? 2.855 0.788 0.998 1.00 94.44 89 THR A O 1
ATOM 722 N N . THR A 1 90 ? 3.285 -1.165 2.052 1.00 95.19 90 THR A N 1
ATOM 723 C CA . THR A 1 90 ? 1.904 -1.567 2.311 1.00 95.19 90 THR A CA 1
ATOM 724 C C . THR A 1 90 ? 1.724 -1.815 3.807 1.00 95.19 90 THR A C 1
ATOM 726 O O . THR A 1 90 ? 2.524 -2.525 4.423 1.00 95.19 90 THR A O 1
ATOM 729 N N . LEU A 1 91 ? 0.685 -1.244 4.409 1.00 93.56 91 LEU A N 1
ATOM 730 C CA . LEU A 1 91 ? 0.303 -1.447 5.807 1.00 93.56 91 LEU A CA 1
ATOM 731 C C . LEU A 1 91 ? -1.027 -2.206 5.872 1.00 93.56 91 LEU A C 1
ATOM 733 O O . LEU A 1 91 ? -1.872 -2.038 4.997 1.00 93.56 91 LEU A O 1
ATOM 737 N N . ARG A 1 92 ? -1.229 -3.007 6.921 1.00 93.00 92 ARG A N 1
ATOM 738 C CA . ARG A 1 92 ? -2.532 -3.609 7.230 1.00 93.00 92 ARG A CA 1
ATOM 739 C C . ARG A 1 92 ? -3.390 -2.591 7.981 1.00 93.00 92 ARG A C 1
ATOM 741 O O . ARG A 1 92 ? -2.850 -1.838 8.787 1.00 93.00 92 ARG A O 1
ATOM 748 N N . MET A 1 93 ? -4.693 -2.562 7.709 1.00 86.00 93 MET A N 1
ATOM 749 C CA . MET A 1 93 ? -5.648 -1.690 8.408 1.00 86.00 93 MET A CA 1
ATOM 750 C C . MET A 1 93 ? -5.994 -2.141 9.837 1.00 86.00 93 MET A C 1
ATOM 752 O O . MET A 1 93 ? -6.451 -1.313 10.627 1.00 86.00 93 MET A O 1
ATOM 756 N N . GLU A 1 94 ? -5.776 -3.420 10.151 1.00 72.69 94 GLU A N 1
ATOM 757 C CA . GLU A 1 94 ? -6.061 -4.071 11.442 1.00 72.69 94 GLU A CA 1
ATOM 758 C C . GLU A 1 94 ? -4.818 -4.172 12.332 1.00 72.69 94 GLU A C 1
ATOM 760 O O . GLU A 1 94 ? -3.752 -4.583 11.811 1.00 72.69 94 GLU A O 1
#

Secondary structure (DSSP, 8-state):
----SEEEETTEEEEHHHHHHHHHHT-S-HHHHHHHHHT-EE--TT-TTS-HHHHHHHHHHHHTT-EEEE-SSEEEEEEE-SS-EEEEEEEE--

Sequence (94 aa):
MDISDSIYYRHYRVTRHAAERYLERIGGDVGNMLLDLDGAVLFESCRKRTPHKLRVSVIRCEQEGGYALINGKAIFLVKPDNRRHTIVTTLRME